Protein AF-A0A9E3C0C0-F1 (afdb_monomer_lite)

Radius of gyration: 17.2 Å; chains: 1; bounding box: 53×33×42 Å

Sequence (165 aa):
MKHKTRRGGNPLGEYRRLQREIRALFDPFTARHCPGCATPCCVKPTRVTPVDVALALGAGHTFPHLADPDPYAPALNHAAHRLTLPVMNSDPEPVEWCEYLHNGRCTFPDDLRPYGCTTYVCGPMYEHLPDDTLHRLRRLIRQLEEAHIALLRSLKDAGRLPEQE

pLDDT: mean 87.96, std 13.58, range [39.12, 98.31]

Structure (mmCIF, N/CA/C/O backbone):
data_AF-A0A9E3C0C0-F1
#
_entry.id   AF-A0A9E3C0C0-F1
#
loop_
_atom_site.group_PDB
_atom_site.id
_atom_site.type_symbol
_atom_site.label_atom_id
_atom_site.label_alt_id
_atom_site.label_comp_id
_atom_site.label_asym_id
_atom_site.label_entity_id
_atom_site.label_seq_id
_atom_site.pdbx_PDB_ins_code
_atom_site.Cartn_x
_atom_site.Cartn_y
_atom_site.Cartn_z
_atom_site.occupancy
_atom_site.B_iso_or_equiv
_atom_site.auth_seq_id
_atom_site.auth_comp_id
_atom_site.auth_asym_id
_atom_site.auth_atom_id
_atom_site.pdbx_PDB_model_num
ATOM 1 N N . MET A 1 1 ? -27.096 14.087 -10.449 1.00 42.69 1 MET A N 1
ATOM 2 C CA . MET A 1 1 ? -26.975 12.619 -10.608 1.00 42.69 1 MET A CA 1
ATOM 3 C C . MET A 1 1 ? -27.081 11.987 -9.226 1.00 42.69 1 MET A C 1
ATOM 5 O O . MET A 1 1 ? -26.304 12.346 -8.354 1.00 42.69 1 MET A O 1
ATOM 9 N N . LYS A 1 2 ? -28.092 11.146 -8.969 1.00 41.50 2 LYS A N 1
ATOM 10 C CA . LYS A 1 2 ? -28.288 10.502 -7.658 1.00 41.50 2 LYS A CA 1
ATOM 11 C C . LYS A 1 2 ? -27.303 9.335 -7.538 1.00 41.50 2 LYS A C 1
ATOM 13 O O . LYS A 1 2 ? -27.513 8.305 -8.174 1.00 41.50 2 LYS A O 1
ATOM 18 N N . HIS A 1 3 ? -26.229 9.496 -6.764 1.00 44.81 3 HIS A N 1
ATOM 19 C CA . HIS A 1 3 ? -25.345 8.381 -6.426 1.00 44.81 3 HIS A CA 1
ATOM 20 C C . HIS A 1 3 ? -26.142 7.382 -5.588 1.00 44.81 3 HIS A C 1
ATOM 22 O O . HIS A 1 3 ? -26.463 7.632 -4.430 1.00 44.81 3 HIS A O 1
ATOM 28 N N . LYS A 1 4 ? -26.523 6.266 -6.213 1.00 49.66 4 LYS A N 1
ATOM 29 C CA . LYS A 1 4 ? -27.138 5.119 -5.549 1.00 49.66 4 LYS A CA 1
ATOM 30 C C . LYS A 1 4 ? -26.094 4.591 -4.565 1.00 49.66 4 LYS A C 1
ATOM 32 O O . LYS A 1 4 ? -25.153 3.918 -4.979 1.00 49.66 4 LYS A O 1
ATOM 37 N N . THR A 1 5 ? -26.207 4.967 -3.295 1.00 50.44 5 THR A N 1
ATOM 38 C CA . THR A 1 5 ? -25.363 4.472 -2.207 1.00 50.44 5 THR A CA 1
ATOM 39 C C . THR A 1 5 ? -25.483 2.954 -2.198 1.00 50.44 5 THR A C 1
ATOM 41 O O . THR A 1 5 ? -26.511 2.394 -1.814 1.00 50.44 5 THR A O 1
ATOM 44 N N . ARG A 1 6 ? -24.461 2.270 -2.728 1.00 59.66 6 ARG A N 1
ATOM 45 C CA . ARG A 1 6 ? -24.334 0.816 -2.614 1.00 59.66 6 ARG A CA 1
ATOM 46 C C . ARG A 1 6 ? -24.463 0.490 -1.125 1.00 59.66 6 ARG A C 1
ATOM 48 O O . ARG A 1 6 ? -23.684 1.006 -0.328 1.00 59.66 6 ARG A O 1
ATOM 55 N N . ARG A 1 7 ? -25.484 -0.297 -0.758 1.00 54.91 7 ARG A N 1
ATOM 56 C CA . ARG A 1 7 ? -25.672 -0.830 0.602 1.00 54.91 7 ARG A CA 1
ATOM 57 C C . ARG A 1 7 ? -24.326 -1.350 1.110 1.00 54.91 7 ARG A C 1
ATOM 59 O O . ARG A 1 7 ? -23.666 -2.091 0.385 1.00 54.91 7 ARG A O 1
ATOM 66 N N . GLY A 1 8 ? -23.944 -0.900 2.306 1.00 63.66 8 GLY A N 1
ATOM 67 C CA . GLY A 1 8 ? -22.604 -1.022 2.874 1.00 63.66 8 GLY A CA 1
ATOM 68 C C . GLY A 1 8 ? -22.044 -2.437 2.800 1.00 63.66 8 GLY A C 1
ATOM 69 O O . GLY A 1 8 ? -22.434 -3.310 3.571 1.00 63.66 8 GLY A O 1
ATOM 70 N N . GLY A 1 9 ? -21.128 -2.656 1.859 1.00 82.44 9 GLY A N 1
ATOM 71 C CA . GLY A 1 9 ? -20.219 -3.792 1.914 1.00 82.44 9 GLY A CA 1
ATOM 72 C C . GLY A 1 9 ? -19.154 -3.546 2.981 1.00 82.44 9 GLY A C 1
ATOM 73 O O . GLY A 1 9 ? -18.887 -2.399 3.328 1.00 82.44 9 GLY A O 1
ATOM 74 N N . ASN A 1 10 ? -18.546 -4.618 3.489 1.00 91.88 10 ASN A N 1
ATOM 75 C CA . ASN A 1 10 ? -17.417 -4.546 4.417 1.00 91.88 10 ASN A CA 1
ATOM 76 C C . ASN A 1 10 ? -16.241 -3.779 3.762 1.00 91.88 10 ASN A C 1
ATOM 78 O O . ASN A 1 10 ? -15.619 -4.338 2.850 1.00 91.88 10 ASN A O 1
ATOM 82 N N . PRO A 1 11 ? -15.900 -2.551 4.213 1.00 94.00 11 PRO A N 1
ATOM 83 C CA . PRO A 1 11 ? -14.855 -1.741 3.582 1.00 94.00 11 PRO A CA 1
ATOM 84 C C . PRO A 1 11 ? -13.483 -2.419 3.604 1.00 94.00 11 PRO A C 1
ATOM 86 O O . PRO A 1 11 ? -12.748 -2.367 2.621 1.00 94.00 11 PRO A O 1
ATOM 89 N N . LEU A 1 12 ? -13.165 -3.134 4.689 1.00 95.19 12 LEU A N 1
ATOM 90 C CA . LEU A 1 12 ? -11.921 -3.895 4.801 1.00 95.19 12 LEU A CA 1
ATOM 91 C C . LEU A 1 12 ? -11.882 -5.057 3.801 1.00 95.19 12 LEU A C 1
ATOM 93 O O . LEU A 1 12 ? -10.837 -5.348 3.225 1.00 95.19 12 LEU A O 1
ATOM 97 N N . GLY A 1 13 ? -13.020 -5.717 3.574 1.00 96.19 13 GLY A N 1
ATOM 98 C CA . GLY A 1 13 ? -13.132 -6.800 2.597 1.00 96.19 13 GLY A CA 1
ATOM 99 C C . GLY A 1 13 ? -12.858 -6.324 1.168 1.00 96.19 13 GLY A C 1
ATOM 100 O O . GLY A 1 13 ? -12.102 -6.969 0.440 1.00 96.19 13 GLY A O 1
ATOM 101 N N . GLU A 1 14 ? -13.424 -5.174 0.796 1.00 96.50 14 GLU A N 1
ATOM 102 C CA . GLU A 1 14 ? -13.188 -4.527 -0.501 1.00 96.50 14 GLU A CA 1
ATOM 103 C C . GLU A 1 14 ? -11.720 -4.105 -0.658 1.00 96.50 14 GLU A C 1
ATOM 105 O O . GLU A 1 14 ? -11.081 -4.455 -1.651 1.00 96.50 14 GLU A O 1
ATOM 110 N N . TYR A 1 15 ? -11.169 -3.428 0.356 1.00 97.50 15 TYR A N 1
ATOM 111 C CA . TYR A 1 15 ? -9.772 -2.995 0.396 1.00 97.50 15 TYR A CA 1
ATOM 112 C C . TYR A 1 15 ? -8.808 -4.172 0.186 1.00 97.50 15 TYR A C 1
ATOM 114 O O . TYR A 1 15 ? -7.971 -4.142 -0.717 1.00 97.50 15 TYR A O 1
ATOM 122 N N . ARG A 1 16 ? -8.984 -5.264 0.945 1.00 97.62 16 ARG A N 1
ATOM 123 C CA . ARG A 1 16 ? -8.157 -6.479 0.831 1.00 97.62 16 ARG A CA 1
ATOM 124 C C . ARG A 1 16 ? -8.307 -7.164 -0.527 1.00 97.62 16 ARG A C 1
ATOM 126 O O . ARG A 1 16 ? -7.331 -7.683 -1.063 1.00 97.62 16 ARG A O 1
ATOM 133 N N . ARG A 1 17 ? -9.512 -7.180 -1.115 1.00 97.62 17 ARG A N 1
ATOM 134 C CA . ARG A 1 17 ? -9.717 -7.744 -2.462 1.00 97.62 17 ARG A CA 1
ATOM 135 C C . ARG A 1 17 ? -8.913 -6.970 -3.505 1.00 97.62 17 ARG A C 1
ATOM 137 O O . ARG A 1 17 ? -8.175 -7.588 -4.266 1.00 97.62 17 ARG A O 1
ATOM 144 N N . LEU A 1 18 ? -9.023 -5.644 -3.501 1.00 98.06 18 LEU A N 1
ATOM 145 C CA . LEU A 1 18 ? -8.330 -4.774 -4.453 1.00 98.06 18 LEU A CA 1
ATOM 146 C C . LEU A 1 18 ? -6.807 -4.839 -4.289 1.00 98.06 18 LEU A C 1
ATOM 148 O O . LEU A 1 18 ? -6.098 -4.905 -5.290 1.00 98.06 18 LEU A O 1
ATOM 152 N N . GLN A 1 19 ? -6.309 -4.915 -3.050 1.00 97.81 19 GLN A N 1
ATOM 153 C CA . GLN A 1 19 ? -4.892 -5.164 -2.760 1.00 97.81 19 GLN A CA 1
ATOM 154 C C . GLN A 1 19 ? -4.389 -6.451 -3.435 1.00 97.81 19 GLN A C 1
ATOM 156 O O . GLN A 1 19 ? -3.388 -6.407 -4.149 1.00 97.81 19 GLN A O 1
ATOM 161 N N . ARG A 1 20 ? -5.113 -7.577 -3.304 1.00 97.25 20 ARG A N 1
ATOM 162 C CA . ARG A 1 20 ? -4.750 -8.843 -3.979 1.00 97.25 20 ARG A CA 1
ATOM 163 C C . ARG A 1 20 ? -4.753 -8.721 -5.497 1.00 97.25 20 ARG A C 1
ATOM 165 O O . ARG A 1 20 ? -3.851 -9.234 -6.152 1.00 97.25 20 ARG A O 1
ATOM 172 N N . GLU A 1 21 ? -5.758 -8.052 -6.058 1.00 97.81 21 GLU A N 1
ATOM 173 C CA . GLU A 1 21 ? -5.860 -7.860 -7.508 1.00 97.81 21 GLU A CA 1
ATOM 174 C C . GLU A 1 21 ? -4.700 -7.022 -8.058 1.00 97.81 21 GLU A C 1
ATOM 176 O O . GLU A 1 21 ? -4.132 -7.374 -9.090 1.00 97.81 21 GLU A O 1
ATOM 181 N N . ILE A 1 22 ? -4.316 -5.945 -7.367 1.00 97.38 22 ILE A N 1
ATOM 182 C CA . ILE A 1 22 ? -3.158 -5.125 -7.747 1.00 97.38 22 ILE A CA 1
ATOM 183 C C . ILE A 1 22 ? -1.869 -5.927 -7.587 1.00 97.38 22 ILE A C 1
ATOM 185 O O . ILE A 1 22 ? -1.020 -5.922 -8.478 1.00 97.38 22 ILE A O 1
ATOM 189 N N . ARG A 1 23 ? -1.735 -6.668 -6.486 1.00 93.56 23 ARG A N 1
ATOM 190 C CA . ARG A 1 23 ? -0.548 -7.473 -6.218 1.00 93.56 23 ARG A CA 1
ATOM 191 C C . ARG A 1 23 ? -0.334 -8.568 -7.259 1.00 93.56 23 ARG A C 1
ATOM 193 O O . ARG A 1 23 ? 0.788 -8.745 -7.713 1.00 93.56 23 ARG A O 1
ATOM 200 N N . ALA A 1 24 ? -1.399 -9.206 -7.735 1.00 95.44 24 ALA A N 1
ATOM 201 C CA . ALA A 1 24 ? -1.313 -10.167 -8.833 1.00 95.44 24 ALA A CA 1
ATOM 202 C C . ALA A 1 24 ? -0.736 -9.559 -10.130 1.00 95.44 24 ALA A C 1
ATOM 204 O O . ALA A 1 24 ? -0.145 -10.282 -10.930 1.00 95.44 24 ALA A O 1
ATOM 205 N N . LEU A 1 25 ? -0.875 -8.241 -10.338 1.00 95.50 25 LEU A N 1
ATOM 206 C CA . LEU A 1 25 ? -0.232 -7.525 -11.446 1.00 95.50 25 LEU A CA 1
ATOM 207 C C . LEU A 1 25 ? 1.220 -7.129 -11.118 1.00 95.50 25 LEU A C 1
ATOM 209 O O . LEU A 1 25 ? 2.065 -7.112 -12.009 1.00 95.50 25 LEU A O 1
ATOM 213 N N . PHE A 1 26 ? 1.521 -6.814 -9.854 1.00 92.94 26 PHE A N 1
ATOM 214 C CA . PHE A 1 26 ? 2.856 -6.388 -9.414 1.00 92.94 26 PHE A CA 1
ATOM 215 C C . PHE A 1 26 ? 3.830 -7.556 -9.273 1.00 92.94 26 PHE A C 1
ATOM 217 O O . PHE A 1 26 ? 4.999 -7.411 -9.619 1.00 92.94 26 PHE A O 1
ATOM 224 N N . ASP A 1 27 ? 3.394 -8.697 -8.747 1.00 91.75 27 ASP A N 1
ATOM 225 C CA . ASP A 1 27 ? 4.282 -9.791 -8.344 1.00 91.75 27 ASP A CA 1
ATOM 226 C C . ASP A 1 27 ? 5.124 -10.336 -9.513 1.00 91.75 27 ASP A C 1
ATOM 228 O O . ASP A 1 27 ? 6.346 -10.414 -9.357 1.00 91.75 27 ASP A O 1
ATOM 232 N N . PRO A 1 28 ? 4.563 -10.609 -10.712 1.00 93.88 28 PRO A N 1
ATOM 233 C CA . PRO A 1 28 ? 5.368 -11.045 -11.855 1.00 93.88 28 PRO A CA 1
ATOM 234 C C . PRO A 1 28 ? 6.420 -10.011 -12.273 1.00 93.88 28 PRO A C 1
ATOM 236 O O . PRO A 1 28 ? 7.556 -10.367 -12.590 1.00 93.88 28 PRO A O 1
ATOM 239 N N . PHE A 1 29 ? 6.055 -8.725 -12.252 1.00 94.25 29 PHE A N 1
ATOM 240 C CA . PHE A 1 29 ? 6.966 -7.635 -12.588 1.00 94.25 29 PHE A CA 1
ATOM 241 C C . PHE A 1 29 ? 8.076 -7.504 -11.540 1.00 94.25 29 PHE A C 1
ATOM 243 O O . PHE A 1 29 ? 9.260 -7.525 -11.867 1.00 94.25 29 PHE A O 1
ATOM 250 N N . THR A 1 30 ? 7.708 -7.408 -10.266 1.00 92.31 30 THR A N 1
ATOM 251 C CA . THR A 1 30 ? 8.660 -7.176 -9.175 1.00 92.31 30 THR A CA 1
ATOM 252 C C . THR A 1 30 ? 9.632 -8.337 -9.006 1.00 92.31 30 THR A C 1
ATOM 254 O O . THR A 1 30 ? 10.824 -8.094 -8.841 1.00 92.31 30 THR A O 1
ATOM 257 N N . ALA A 1 31 ? 9.179 -9.586 -9.148 1.00 92.25 31 ALA A N 1
ATOM 258 C CA . ALA A 1 31 ? 10.056 -10.754 -9.111 1.00 92.25 31 ALA A CA 1
ATOM 259 C C . ALA A 1 31 ? 11.133 -10.724 -10.210 1.00 92.25 31 ALA A C 1
ATOM 261 O O . ALA A 1 31 ? 12.254 -11.174 -9.982 1.00 92.25 31 ALA A O 1
ATOM 262 N N . ARG A 1 32 ? 10.806 -10.182 -11.390 1.00 94.50 32 ARG A N 1
ATOM 263 C CA . ARG A 1 32 ? 11.724 -10.099 -12.532 1.00 94.50 32 ARG A CA 1
ATOM 264 C C . ARG A 1 32 ? 12.632 -8.869 -12.485 1.00 94.50 32 ARG A C 1
ATOM 266 O O . ARG A 1 32 ? 13.805 -8.984 -12.819 1.00 94.50 32 ARG A O 1
ATOM 273 N N . HIS A 1 33 ? 12.100 -7.707 -12.110 1.00 93.56 33 HIS A N 1
ATOM 274 C CA . HIS A 1 33 ? 12.776 -6.420 -12.311 1.00 93.56 33 HIS A CA 1
ATOM 275 C C . HIS A 1 33 ? 13.349 -5.806 -11.027 1.00 93.56 33 HIS A C 1
ATOM 277 O O . HIS A 1 33 ? 14.332 -5.072 -11.097 1.00 93.56 33 HIS A O 1
ATOM 283 N N . CYS A 1 34 ? 12.787 -6.086 -9.845 1.00 92.06 34 CYS A N 1
ATOM 284 C CA . CYS A 1 34 ? 13.248 -5.445 -8.609 1.00 92.06 34 CYS A CA 1
ATOM 285 C C . CYS A 1 34 ? 14.632 -5.899 -8.110 1.00 92.06 34 CYS A C 1
ATOM 287 O O . CYS A 1 34 ? 15.356 -5.023 -7.641 1.00 92.06 34 CYS A O 1
ATOM 289 N N . PRO A 1 35 ? 15.045 -7.183 -8.207 1.00 91.38 35 PRO A N 1
ATOM 290 C CA . PRO A 1 35 ? 16.337 -7.627 -7.668 1.00 91.38 35 PRO A CA 1
ATOM 291 C C . PRO A 1 35 ? 17.567 -6.912 -8.248 1.00 91.38 35 PRO A C 1
ATOM 293 O O . PRO A 1 35 ? 18.595 -6.852 -7.584 1.00 91.38 35 PRO A O 1
ATOM 296 N N . GLY A 1 36 ? 17.465 -6.371 -9.466 1.00 90.56 36 GLY A N 1
ATOM 297 C CA . GLY A 1 36 ? 18.533 -5.617 -10.135 1.00 90.56 36 GLY A CA 1
ATOM 298 C C . GLY A 1 36 ? 18.157 -4.172 -10.464 1.00 90.56 36 GLY A C 1
ATOM 299 O O . GLY A 1 36 ? 18.788 -3.564 -11.324 1.00 90.56 36 GLY A O 1
ATOM 300 N N . CYS A 1 37 ? 17.100 -3.629 -9.853 1.00 91.88 37 CYS A N 1
ATOM 301 C CA . CYS A 1 37 ? 16.629 -2.286 -10.176 1.00 91.88 37 CYS A CA 1
ATOM 302 C C . CYS A 1 37 ? 17.644 -1.228 -9.721 1.00 91.88 37 CYS A C 1
ATOM 304 O O . CYS A 1 37 ? 17.979 -1.167 -8.540 1.00 91.88 37 CYS A O 1
ATOM 306 N N . ALA A 1 38 ? 18.073 -0.352 -10.635 1.00 91.38 38 ALA A N 1
ATOM 307 C CA . ALA A 1 38 ? 18.966 0.767 -10.319 1.00 91.38 38 ALA A CA 1
ATOM 308 C C . ALA A 1 38 ? 18.293 1.850 -9.452 1.00 91.38 38 AL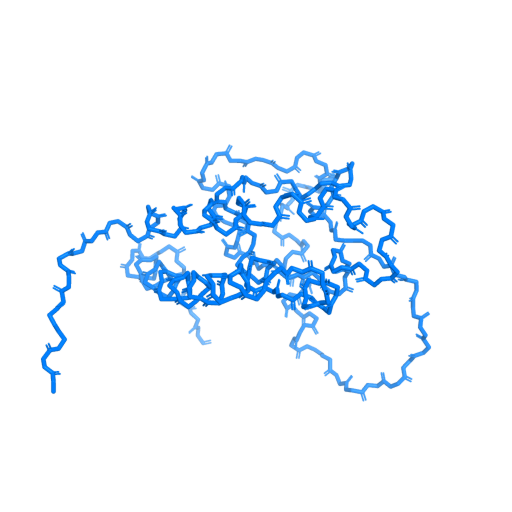A A C 1
ATOM 310 O O . ALA A 1 38 ? 18.972 2.632 -8.794 1.00 91.38 38 ALA A O 1
ATOM 311 N N . THR A 1 39 ? 16.957 1.898 -9.446 1.00 90.50 39 THR A N 1
ATOM 312 C CA . THR A 1 39 ? 16.143 2.886 -8.719 1.00 90.50 39 THR A CA 1
ATOM 313 C C . THR A 1 39 ? 15.075 2.189 -7.859 1.00 90.50 39 THR A C 1
ATOM 315 O O . THR A 1 39 ? 13.871 2.283 -8.124 1.00 90.50 39 THR A O 1
ATOM 318 N N . PRO A 1 40 ? 15.481 1.418 -6.831 1.00 91.69 40 PRO A N 1
ATOM 319 C CA . PRO A 1 40 ? 14.550 0.637 -6.026 1.00 91.69 40 PRO A CA 1
ATOM 320 C C . PRO A 1 40 ? 13.578 1.541 -5.260 1.00 91.69 40 PRO A C 1
ATOM 322 O O . PRO A 1 40 ? 13.966 2.509 -4.618 1.00 91.69 40 PRO A O 1
ATOM 325 N N . CYS A 1 41 ? 12.287 1.201 -5.278 1.00 92.19 41 CYS A N 1
ATOM 326 C CA . CYS A 1 41 ? 11.262 1.966 -4.561 1.00 92.19 41 CYS A CA 1
ATOM 327 C C . CYS A 1 41 ? 11.101 1.564 -3.084 1.00 92.19 41 CYS A C 1
ATOM 329 O O . CYS A 1 41 ? 10.366 2.234 -2.360 1.00 92.19 41 CYS A O 1
ATOM 331 N N . CYS A 1 42 ? 11.736 0.466 -2.657 1.00 92.56 42 CYS A N 1
ATOM 332 C CA . CYS A 1 42 ? 11.683 -0.088 -1.298 1.00 92.56 42 CYS A CA 1
ATOM 333 C C . CYS A 1 42 ? 12.813 0.460 -0.407 1.00 92.56 42 CYS A C 1
ATOM 335 O O . CYS A 1 42 ? 13.450 -0.294 0.326 1.00 92.56 42 CYS A O 1
ATOM 337 N N . VAL A 1 43 ? 13.061 1.762 -0.495 1.00 92.25 43 VAL A N 1
ATOM 338 C CA . VAL A 1 43 ? 14.102 2.488 0.244 1.00 92.25 43 VAL A CA 1
ATOM 339 C C . VAL A 1 43 ? 13.461 3.568 1.108 1.00 92.25 43 VAL A C 1
ATOM 341 O O . VAL A 1 43 ? 12.273 3.865 0.941 1.00 92.25 43 VAL A O 1
ATOM 344 N N . LYS A 1 44 ? 14.216 4.135 2.045 1.00 87.62 44 LYS A N 1
ATOM 345 C CA . LYS A 1 44 ? 13.757 5.259 2.855 1.00 87.62 44 LYS A CA 1
ATOM 346 C C . LYS A 1 44 ? 13.753 6.558 2.032 1.00 87.62 44 LYS A C 1
ATOM 348 O O . LYS A 1 44 ? 14.589 6.715 1.145 1.00 87.62 44 LYS A O 1
ATOM 353 N N . PRO A 1 45 ? 12.827 7.492 2.308 1.00 86.31 45 PRO A N 1
ATOM 354 C CA . PRO A 1 45 ? 11.716 7.366 3.251 1.00 86.31 45 PRO A CA 1
ATOM 355 C C . PRO A 1 45 ? 10.680 6.327 2.780 1.00 86.31 45 PRO A C 1
ATOM 357 O O . PRO A 1 45 ? 10.292 6.303 1.611 1.00 86.31 45 PRO A O 1
ATOM 360 N N . THR A 1 46 ? 10.235 5.453 3.692 1.00 86.81 46 THR A N 1
ATOM 361 C CA . THR A 1 46 ? 9.285 4.377 3.351 1.00 86.81 46 THR A CA 1
ATOM 362 C C . THR A 1 46 ? 7.923 4.961 2.956 1.00 86.81 46 THR A C 1
ATOM 364 O O . THR A 1 46 ? 7.624 6.103 3.267 1.00 86.81 46 THR A O 1
ATOM 367 N N . ARG A 1 47 ? 7.053 4.200 2.280 1.00 92.19 47 ARG A N 1
ATOM 368 C CA . ARG A 1 47 ? 5.644 4.606 2.061 1.00 92.19 47 ARG A CA 1
ATOM 369 C C . ARG A 1 47 ? 4.689 3.932 3.050 1.00 92.19 47 ARG A C 1
ATOM 371 O O . ARG A 1 47 ? 3.516 3.743 2.732 1.00 92.19 47 ARG A O 1
ATOM 378 N N . VAL A 1 48 ? 5.213 3.507 4.200 1.00 94.62 48 VAL A N 1
ATOM 379 C CA . VAL A 1 48 ? 4.460 2.812 5.246 1.00 94.62 48 VAL A CA 1
ATOM 380 C C . VAL A 1 48 ? 3.967 3.823 6.266 1.00 94.62 48 VAL A C 1
ATOM 382 O O . VAL A 1 48 ? 4.742 4.616 6.796 1.00 94.62 48 VAL A O 1
ATOM 385 N N . THR A 1 49 ? 2.667 3.793 6.534 1.00 93.69 49 THR A N 1
ATOM 386 C CA . THR A 1 49 ? 2.019 4.631 7.541 1.00 93.69 49 THR A CA 1
ATOM 387 C C . THR A 1 49 ? 1.667 3.812 8.784 1.00 93.69 49 THR A C 1
ATOM 389 O O . THR A 1 49 ? 1.533 2.587 8.699 1.00 93.69 49 THR A O 1
ATOM 392 N N . PRO A 1 50 ? 1.442 4.457 9.943 1.00 93.69 50 PRO A N 1
ATOM 393 C CA . PRO A 1 50 ? 0.962 3.756 11.132 1.00 93.69 50 PRO A CA 1
ATOM 394 C C . PRO A 1 50 ? -0.353 2.997 10.901 1.00 93.69 50 PRO A C 1
ATOM 396 O O . PRO A 1 50 ? -0.559 1.934 11.479 1.00 93.69 50 PRO A O 1
ATOM 399 N N . VAL A 1 51 ? -1.225 3.492 10.013 1.00 94.19 51 VAL A N 1
ATOM 400 C CA . VAL A 1 51 ? -2.475 2.799 9.665 1.00 94.19 51 VAL A CA 1
ATOM 401 C C . VAL A 1 51 ? -2.196 1.464 8.976 1.00 94.19 51 VAL A C 1
ATOM 403 O O . VAL A 1 51 ? -2.856 0.474 9.284 1.00 94.19 51 VAL A O 1
ATOM 406 N N . ASP A 1 52 ? -1.206 1.408 8.082 1.00 96.31 52 ASP A N 1
ATOM 407 C CA . ASP A 1 52 ? -0.836 0.164 7.402 1.00 96.31 52 ASP A CA 1
ATOM 408 C C . ASP A 1 52 ? -0.386 -0.895 8.417 1.00 96.31 52 ASP A C 1
ATOM 410 O O . ASP A 1 52 ? -0.851 -2.037 8.383 1.00 96.31 52 ASP A O 1
ATOM 414 N N . VAL A 1 53 ? 0.469 -0.494 9.365 1.00 95.94 53 VAL A N 1
ATOM 415 C CA . VAL A 1 53 ? 0.948 -1.357 10.456 1.00 95.94 53 VAL A CA 1
ATOM 416 C C . VAL A 1 53 ? -0.224 -1.840 11.315 1.00 95.94 53 VAL A C 1
ATOM 418 O O . VAL A 1 53 ? -0.348 -3.042 11.554 1.00 95.94 53 VAL A O 1
ATOM 421 N N . ALA A 1 54 ? -1.131 -0.941 11.710 1.00 94.25 54 ALA A N 1
ATOM 422 C CA . ALA A 1 54 ? -2.309 -1.287 12.506 1.00 94.25 54 ALA A CA 1
ATOM 423 C C . ALA A 1 54 ? -3.220 -2.302 11.802 1.00 94.25 54 ALA A C 1
ATOM 425 O O . ALA A 1 54 ? -3.701 -3.243 12.435 1.00 94.25 54 ALA A O 1
ATOM 426 N N . LEU A 1 55 ? -3.437 -2.150 10.491 1.00 95.25 55 LEU A N 1
ATOM 427 C CA . LEU A 1 55 ? -4.231 -3.096 9.705 1.00 95.25 55 LEU A CA 1
ATOM 428 C C . LEU A 1 55 ? -3.582 -4.484 9.656 1.00 95.25 55 LEU A C 1
ATOM 430 O O . LEU A 1 55 ? -4.285 -5.486 9.797 1.00 95.25 55 LEU A O 1
ATOM 434 N N . ALA A 1 56 ? -2.261 -4.557 9.478 1.00 96.31 56 ALA A N 1
ATOM 435 C CA . ALA A 1 56 ? -1.534 -5.824 9.459 1.00 96.31 56 ALA A CA 1
ATOM 436 C C . ALA A 1 56 ? -1.588 -6.529 10.824 1.00 96.31 56 ALA A C 1
ATOM 438 O O . ALA A 1 56 ? -1.994 -7.691 10.899 1.00 96.31 56 ALA A O 1
ATOM 439 N N . LEU A 1 57 ? -1.257 -5.819 11.907 1.00 94.75 57 LEU A N 1
ATOM 440 C CA . LEU A 1 57 ? -1.307 -6.360 13.269 1.00 94.75 57 LEU A CA 1
ATOM 441 C C . LEU A 1 57 ? -2.730 -6.778 13.659 1.00 94.75 57 LEU A C 1
ATOM 443 O O . LEU A 1 57 ? -2.936 -7.863 14.198 1.00 94.75 57 LEU A O 1
ATOM 447 N N . GLY A 1 58 ? -3.733 -5.962 13.318 1.00 92.62 58 GLY A N 1
ATOM 448 C CA . GLY A 1 58 ? -5.146 -6.268 13.553 1.00 92.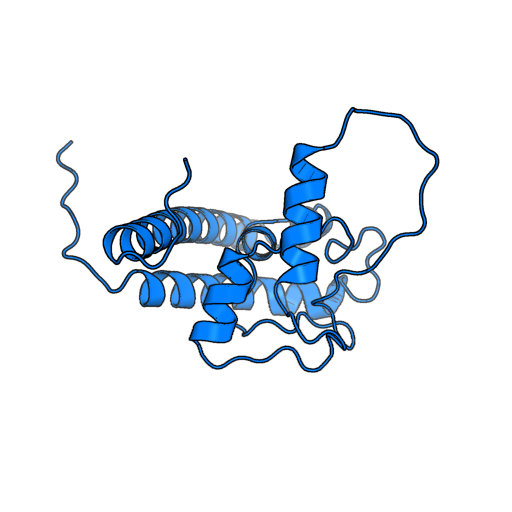62 58 GLY A CA 1
ATOM 449 C C . GLY A 1 58 ? -5.649 -7.492 12.779 1.00 92.62 58 GLY A C 1
ATOM 450 O O . GLY A 1 58 ? -6.624 -8.120 13.186 1.00 92.62 58 GLY A O 1
ATOM 451 N N . ALA A 1 59 ? -4.971 -7.869 11.693 1.00 93.38 59 ALA A N 1
ATOM 452 C CA . ALA A 1 59 ? -5.212 -9.110 10.960 1.00 93.38 59 ALA A CA 1
ATOM 453 C C . ALA A 1 59 ? -4.417 -10.314 11.508 1.00 93.38 59 ALA A C 1
ATOM 455 O O . ALA A 1 59 ? -4.458 -11.384 10.900 1.00 93.38 59 ALA A O 1
ATOM 456 N N . GLY A 1 60 ? -3.707 -10.156 12.630 1.00 95.31 60 GLY A N 1
ATOM 457 C CA . GLY A 1 60 ? -2.901 -11.201 13.266 1.00 95.31 60 GLY A CA 1
ATOM 458 C C . GLY A 1 60 ? -1.498 -11.370 12.679 1.00 95.31 60 GLY A C 1
ATOM 459 O O . GLY A 1 60 ? -0.842 -12.371 12.959 1.00 95.31 60 GLY A O 1
ATOM 460 N N . HIS A 1 61 ? -1.032 -10.434 11.849 1.00 95.69 61 HIS A N 1
ATOM 461 C CA . HIS A 1 61 ? 0.330 -10.462 11.319 1.00 95.69 61 HIS A CA 1
ATOM 462 C C . HIS A 1 61 ? 1.349 -9.974 12.360 1.00 95.69 61 HIS A C 1
ATOM 464 O O . HIS A 1 61 ? 1.014 -9.181 13.237 1.00 95.69 61 HIS A O 1
ATOM 470 N N . THR A 1 62 ? 2.605 -10.410 12.245 1.00 94.75 62 THR A N 1
ATOM 471 C CA . THR A 1 62 ? 3.719 -9.976 13.101 1.00 94.75 62 THR A CA 1
ATOM 472 C C . THR A 1 62 ? 4.948 -9.634 12.260 1.00 94.75 62 THR A C 1
ATOM 474 O O . THR A 1 62 ? 5.131 -10.169 11.168 1.00 94.75 62 THR A O 1
ATOM 477 N N . PHE A 1 63 ? 5.818 -8.758 12.776 1.00 93.88 63 PHE A N 1
ATOM 478 C CA . PHE A 1 63 ? 7.032 -8.303 12.089 1.00 93.88 63 PHE A CA 1
ATOM 479 C C . PHE A 1 63 ? 8.306 -8.751 12.833 1.00 93.88 63 PHE A C 1
ATOM 481 O O . PHE A 1 63 ? 9.019 -7.919 13.378 1.00 93.88 63 PHE A O 1
ATOM 488 N N . PRO A 1 64 ? 8.643 -10.054 12.856 1.00 91.06 64 PRO A N 1
ATOM 489 C CA . PRO A 1 64 ? 9.716 -10.589 13.710 1.00 91.06 64 PRO A CA 1
ATOM 490 C C . PRO A 1 64 ? 11.136 -10.123 13.342 1.00 91.06 64 PRO A C 1
ATOM 492 O O . PRO A 1 64 ? 12.067 -10.322 14.112 1.00 91.06 64 PRO A O 1
ATOM 495 N N . HIS A 1 65 ? 11.319 -9.545 12.153 1.00 91.31 65 HIS A N 1
ATOM 496 C CA . HIS A 1 65 ? 12.595 -8.995 11.680 1.00 91.31 65 HIS A CA 1
ATOM 497 C C . HIS A 1 65 ? 12.843 -7.572 12.188 1.00 91.31 65 HIS A C 1
ATOM 499 O O . HIS A 1 65 ? 13.982 -7.111 12.158 1.00 91.31 65 HIS A O 1
ATOM 505 N N . LEU A 1 66 ? 11.796 -6.874 12.637 1.00 89.50 66 LEU A N 1
ATOM 506 C CA . LEU A 1 66 ? 11.955 -5.635 13.375 1.00 89.50 66 LEU A CA 1
ATOM 507 C C . LEU A 1 66 ? 12.400 -6.061 14.774 1.00 89.50 66 LEU A C 1
ATOM 509 O O . LEU A 1 66 ? 11.599 -6.549 15.560 1.00 89.50 66 LEU A O 1
ATOM 513 N N . ALA A 1 67 ? 13.695 -5.957 15.061 1.00 76.44 67 ALA A N 1
ATOM 514 C CA . ALA A 1 67 ? 14.265 -6.311 16.365 1.00 76.44 67 ALA A CA 1
ATOM 515 C C . ALA A 1 67 ? 13.741 -5.431 17.528 1.00 76.44 67 ALA A C 1
ATOM 517 O O . ALA A 1 67 ? 14.120 -5.638 18.679 1.00 76.44 67 ALA A O 1
ATOM 518 N N . ASP A 1 68 ? 12.905 -4.439 17.214 1.00 72.88 68 ASP A N 1
ATOM 519 C CA . ASP A 1 68 ? 12.299 -3.472 18.120 1.00 72.88 68 ASP A CA 1
ATOM 520 C C . ASP A 1 68 ? 10.983 -4.024 18.711 1.00 72.88 68 ASP A C 1
ATOM 522 O O . ASP A 1 68 ? 10.201 -4.638 17.975 1.00 72.88 68 ASP A O 1
ATOM 526 N N . PRO A 1 69 ? 10.691 -3.818 20.012 1.00 77.94 69 PRO A N 1
ATOM 527 C CA . PRO A 1 69 ? 9.376 -4.121 20.573 1.00 77.94 69 PRO A CA 1
ATOM 528 C C . PRO A 1 69 ? 8.219 -3.366 19.898 1.00 77.94 69 PRO A C 1
ATOM 530 O O . PRO A 1 69 ? 7.088 -3.854 19.967 1.00 77.94 69 PRO A O 1
ATOM 533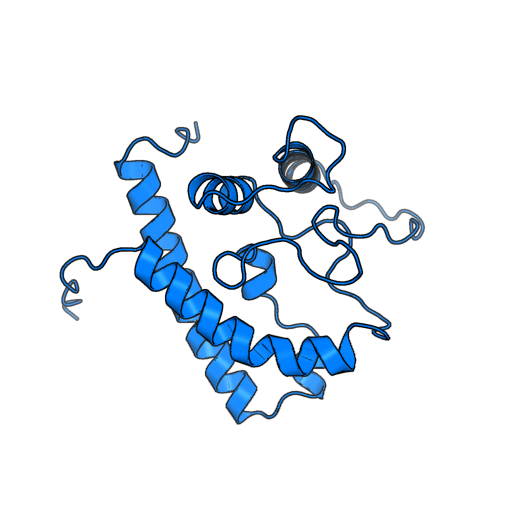 N N . ASP A 1 70 ? 8.464 -2.210 19.264 1.00 89.50 70 ASP A N 1
ATOM 534 C CA . ASP A 1 70 ? 7.414 -1.410 18.632 1.00 89.50 70 ASP A CA 1
ATOM 535 C C . ASP A 1 70 ? 7.432 -1.479 17.085 1.00 89.50 70 ASP A C 1
ATOM 537 O O . ASP A 1 70 ? 8.199 -0.770 16.423 1.00 89.50 70 ASP A O 1
ATOM 541 N N . PRO A 1 71 ? 6.527 -2.254 16.453 1.00 87.44 71 PRO A N 1
ATOM 542 C CA . PRO A 1 71 ? 6.421 -2.324 14.993 1.00 87.44 71 PRO A CA 1
ATOM 543 C C . PRO A 1 71 ? 5.957 -1.011 14.334 1.00 87.44 71 PRO A C 1
ATOM 545 O O . PRO A 1 71 ? 6.034 -0.894 13.104 1.00 87.44 71 PRO A O 1
ATOM 548 N N . TYR A 1 72 ? 5.459 -0.034 15.102 1.00 90.75 72 TYR A N 1
ATOM 549 C CA . TYR A 1 72 ? 5.055 1.279 14.595 1.00 90.75 72 TYR A CA 1
ATOM 550 C C . TYR A 1 72 ? 6.218 2.264 14.482 1.00 90.75 72 TYR A C 1
ATOM 552 O O . TYR A 1 72 ? 6.113 3.201 13.685 1.00 90.75 72 TYR A O 1
ATOM 560 N N . ALA A 1 73 ? 7.313 2.067 15.225 1.00 89.06 73 ALA A N 1
ATOM 561 C CA . ALA A 1 73 ? 8.416 3.025 15.292 1.00 89.06 73 ALA A CA 1
ATOM 562 C C . ALA A 1 73 ? 8.953 3.439 13.901 1.00 89.06 73 ALA A C 1
ATOM 564 O O . ALA A 1 73 ? 9.051 4.644 13.646 1.00 89.06 73 ALA A O 1
ATOM 565 N N . PRO A 1 74 ? 9.186 2.520 12.935 1.00 86.00 74 PRO A N 1
ATOM 566 C CA . PRO A 1 74 ? 9.628 2.912 11.593 1.00 86.00 74 PRO A CA 1
ATOM 567 C C . PRO A 1 74 ? 8.604 3.775 10.836 1.00 86.00 74 PRO A C 1
ATOM 569 O O . PRO A 1 74 ? 8.964 4.744 10.162 1.00 86.00 74 PRO A O 1
ATOM 572 N N . ALA A 1 75 ? 7.311 3.460 10.960 1.00 84.62 75 ALA A N 1
ATOM 573 C CA . ALA A 1 75 ? 6.238 4.209 10.310 1.00 84.62 75 ALA A CA 1
ATOM 574 C C . ALA A 1 75 ? 6.023 5.599 10.938 1.00 84.62 75 ALA A C 1
ATOM 576 O O . ALA A 1 75 ? 5.727 6.562 10.226 1.00 84.62 75 ALA A O 1
ATOM 577 N N . LEU A 1 76 ? 6.199 5.725 12.257 1.00 86.81 76 LEU A N 1
ATOM 578 C CA . LEU A 1 76 ? 6.137 7.005 12.967 1.00 86.81 76 LEU A CA 1
ATOM 579 C C . LEU A 1 76 ? 7.320 7.907 12.607 1.00 86.81 76 LEU A C 1
ATOM 581 O O . LEU A 1 76 ? 7.110 9.078 12.292 1.00 86.81 76 LEU A O 1
ATOM 585 N N . ASN A 1 77 ? 8.536 7.356 12.561 1.00 84.44 77 ASN A N 1
ATOM 586 C CA . ASN A 1 77 ? 9.729 8.088 12.128 1.00 84.44 77 ASN A CA 1
ATOM 587 C C . ASN A 1 77 ? 9.555 8.644 10.709 1.00 84.44 77 ASN A C 1
ATOM 589 O O . ASN A 1 77 ? 9.872 9.805 10.449 1.00 84.44 77 ASN A O 1
ATOM 593 N N . HIS A 1 78 ? 8.975 7.853 9.801 1.00 79.56 78 HIS A N 1
ATOM 594 C CA . HIS A 1 78 ? 8.638 8.323 8.461 1.00 79.56 78 HIS A CA 1
ATOM 595 C C . HIS A 1 78 ? 7.627 9.482 8.475 1.00 79.56 78 HIS A C 1
ATOM 597 O O . HIS A 1 78 ? 7.838 10.495 7.801 1.00 79.56 78 HIS A O 1
ATOM 603 N N . ALA A 1 79 ? 6.532 9.348 9.230 1.00 82.06 79 ALA A N 1
ATOM 604 C CA . ALA A 1 79 ? 5.512 10.388 9.328 1.00 82.06 79 ALA A CA 1
ATOM 605 C C . ALA A 1 79 ? 6.091 11.700 9.883 1.00 82.06 79 ALA A C 1
ATOM 607 O O . ALA A 1 79 ? 5.840 12.761 9.313 1.00 82.06 79 ALA A O 1
ATOM 608 N N . ALA A 1 80 ? 6.926 11.618 10.924 1.00 82.25 80 ALA A N 1
ATOM 609 C CA . ALA A 1 80 ? 7.633 12.762 11.488 1.00 82.25 80 ALA A CA 1
ATOM 610 C C . ALA A 1 80 ? 8.553 13.422 10.450 1.00 82.25 80 ALA A C 1
ATOM 612 O O . ALA A 1 80 ? 8.457 14.627 10.235 1.00 82.25 80 ALA A O 1
ATOM 613 N N . HIS A 1 81 ? 9.356 12.633 9.728 1.00 78.12 81 HIS A N 1
ATOM 614 C CA . HIS A 1 81 ? 10.259 13.136 8.689 1.00 78.12 81 HIS A CA 1
ATOM 615 C C . HIS A 1 81 ? 9.521 13.885 7.566 1.00 78.12 81 HIS A C 1
ATOM 617 O O . HIS A 1 81 ? 10.033 14.854 7.016 1.00 78.12 81 HIS A O 1
ATOM 623 N N . ARG A 1 82 ? 8.291 13.489 7.211 1.00 75.44 82 ARG A N 1
ATOM 624 C CA . ARG A 1 82 ? 7.496 14.227 6.208 1.00 75.44 82 ARG A CA 1
ATOM 625 C C . ARG A 1 82 ? 7.001 15.585 6.694 1.00 75.44 82 ARG A C 1
ATOM 627 O O . ARG A 1 82 ? 6.741 16.446 5.859 1.00 75.44 82 ARG A O 1
ATOM 634 N N . LEU A 1 83 ? 6.840 15.759 8.002 1.00 76.94 83 LEU A N 1
ATOM 635 C CA . LEU A 1 83 ? 6.380 17.009 8.605 1.00 76.94 83 LEU A CA 1
ATOM 636 C C . LEU A 1 83 ? 7.535 17.982 8.871 1.00 76.94 83 LEU A C 1
ATOM 638 O O . LEU A 1 83 ? 7.305 19.185 8.939 1.00 76.94 83 LEU A O 1
ATOM 642 N N . THR A 1 84 ? 8.763 17.477 9.019 1.00 72.94 84 THR A N 1
ATOM 643 C CA . THR A 1 84 ? 9.909 18.257 9.506 1.00 72.94 84 THR A CA 1
ATOM 644 C C . THR A 1 84 ? 10.883 18.738 8.435 1.00 72.94 84 THR A C 1
ATOM 646 O O . THR A 1 84 ? 11.806 19.460 8.792 1.00 72.94 84 THR A O 1
ATOM 649 N N . LEU A 1 85 ? 10.732 18.388 7.152 1.00 60.47 85 LEU A N 1
ATOM 650 C CA . LEU A 1 85 ? 11.744 18.719 6.139 1.00 60.47 85 LEU A CA 1
ATOM 651 C C . LEU A 1 85 ? 11.626 20.147 5.557 1.00 60.47 85 LEU A C 1
ATOM 653 O O . LEU A 1 85 ? 10.746 20.389 4.723 1.00 60.47 85 LEU A O 1
ATOM 657 N N . PRO A 1 86 ? 12.564 21.071 5.862 1.00 55.19 86 PRO A N 1
ATOM 658 C CA . PRO A 1 86 ? 12.942 22.138 4.943 1.00 55.19 86 PRO A CA 1
ATOM 659 C C . PRO A 1 86 ? 13.722 21.558 3.751 1.00 55.19 86 PRO A C 1
ATOM 661 O O . PRO A 1 86 ? 14.535 20.646 3.895 1.00 55.19 86 PRO A O 1
ATOM 664 N N . VAL A 1 87 ? 13.481 22.110 2.560 1.00 53.22 87 VAL A N 1
ATOM 665 C CA . VAL A 1 87 ? 14.195 21.780 1.317 1.00 53.22 87 VAL A CA 1
ATOM 666 C C . VAL A 1 87 ? 15.649 22.238 1.456 1.00 53.22 87 VAL A C 1
ATOM 668 O O . VAL A 1 87 ? 15.950 23.411 1.251 1.00 53.22 87 VAL A O 1
ATOM 671 N N . MET A 1 88 ? 16.554 21.348 1.850 1.00 49.91 88 MET A N 1
ATOM 672 C CA . MET A 1 88 ? 17.981 21.652 1.946 1.00 49.91 88 MET A CA 1
ATOM 673 C C . MET A 1 88 ? 18.770 20.639 1.123 1.00 49.91 88 MET A C 1
ATOM 675 O O . MET A 1 88 ? 18.603 19.431 1.259 1.00 49.91 88 MET A O 1
ATOM 679 N N . ASN A 1 89 ? 19.591 21.182 0.228 1.00 53.28 89 ASN A N 1
ATOM 680 C CA . ASN A 1 89 ? 20.514 20.465 -0.638 1.00 53.28 89 ASN A CA 1
ATOM 681 C C . ASN A 1 89 ? 21.637 19.860 0.217 1.00 53.28 89 ASN A C 1
ATOM 683 O O . ASN A 1 89 ? 22.608 20.551 0.521 1.00 53.28 89 ASN A O 1
ATOM 687 N N . SER A 1 90 ? 21.505 18.603 0.620 1.00 55.00 90 SER A N 1
ATOM 688 C CA . SER A 1 90 ? 22.599 17.817 1.194 1.00 55.00 90 SER A CA 1
ATOM 689 C C . SER A 1 90 ? 23.064 16.750 0.204 1.00 55.00 90 SER A C 1
ATOM 691 O O . SER A 1 90 ? 22.296 16.283 -0.641 1.00 55.00 90 SER A O 1
ATOM 693 N N . ASP A 1 91 ? 24.353 16.422 0.294 1.00 66.56 91 ASP A N 1
ATOM 694 C CA . ASP A 1 91 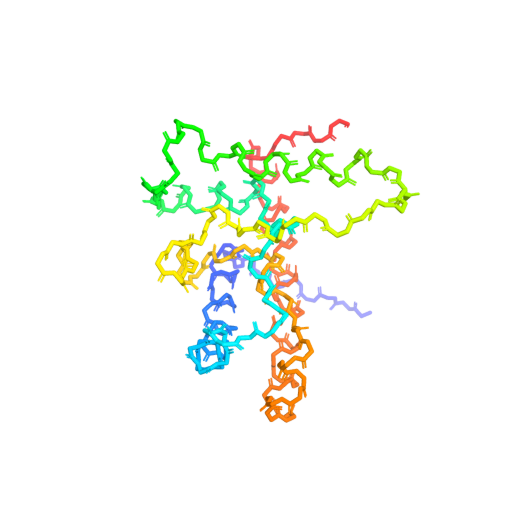? 25.017 15.352 -0.451 1.00 66.56 91 ASP A CA 1
ATOM 695 C C . ASP A 1 91 ? 24.223 14.032 -0.402 1.00 66.56 91 ASP A C 1
ATOM 697 O O . ASP A 1 91 ? 23.481 13.798 0.556 1.00 66.56 91 ASP A O 1
ATOM 701 N N . PRO A 1 92 ? 24.357 13.152 -1.415 1.00 71.12 92 PRO A N 1
ATOM 702 C CA . PRO A 1 92 ? 23.605 11.905 -1.471 1.00 71.12 92 PRO A CA 1
ATOM 703 C C . PRO A 1 92 ? 23.986 10.994 -0.298 1.00 71.12 92 PRO A C 1
ATOM 705 O O . PRO A 1 92 ? 25.020 10.324 -0.322 1.00 71.12 92 PRO A O 1
ATOM 708 N N . GLU A 1 93 ? 23.138 10.967 0.730 1.00 74.38 93 GLU A N 1
ATOM 709 C CA . GLU A 1 93 ? 23.223 9.989 1.809 1.00 74.38 93 GLU A CA 1
ATOM 710 C C . GLU A 1 93 ? 23.138 8.559 1.247 1.00 74.38 93 GLU A C 1
ATOM 712 O O . GLU A 1 93 ? 22.500 8.322 0.210 1.00 74.38 93 GLU A O 1
ATOM 717 N N . PRO A 1 94 ? 23.790 7.582 1.903 1.00 80.75 94 PRO A N 1
ATOM 718 C CA . PRO A 1 94 ? 23.685 6.189 1.502 1.00 80.75 94 PRO A CA 1
ATOM 719 C C . PRO A 1 94 ? 22.219 5.742 1.499 1.00 80.75 94 PRO A C 1
ATOM 721 O O . PRO A 1 94 ? 21.454 6.019 2.419 1.00 80.75 94 PRO A O 1
ATOM 724 N N . VAL A 1 95 ? 21.830 5.024 0.446 1.00 85.00 95 VAL A N 1
ATOM 725 C CA . VAL A 1 95 ? 20.462 4.524 0.281 1.00 85.00 95 VAL A CA 1
ATOM 726 C C . VAL A 1 95 ? 20.145 3.511 1.384 1.00 85.00 95 VAL A C 1
ATOM 728 O O . VAL A 1 95 ? 20.642 2.385 1.366 1.00 85.00 95 VAL A O 1
ATOM 731 N N . GLU A 1 96 ? 19.285 3.893 2.327 1.00 91.00 96 GLU A N 1
ATOM 732 C CA . GLU A 1 96 ? 18.782 2.985 3.358 1.00 91.00 96 GLU A CA 1
ATOM 733 C C . GLU A 1 96 ? 17.562 2.195 2.866 1.00 91.00 96 GLU A C 1
ATOM 735 O O . GLU A 1 96 ? 16.629 2.745 2.277 1.00 91.00 96 GLU A O 1
ATOM 740 N N . TRP A 1 97 ? 17.531 0.890 3.137 1.00 92.69 97 TRP A N 1
ATOM 741 C CA . TRP A 1 97 ? 16.397 0.030 2.790 1.00 92.69 97 TRP A CA 1
ATOM 742 C C . TRP A 1 97 ? 15.213 0.228 3.744 1.00 92.69 97 TRP A C 1
ATOM 744 O O . TRP A 1 97 ? 15.384 0.544 4.920 1.00 92.69 97 TRP A O 1
ATOM 754 N N . CYS A 1 98 ? 14.000 0.009 3.232 1.00 93.69 98 CYS A N 1
ATOM 755 C CA . CYS A 1 98 ? 12.778 -0.001 4.035 1.00 93.69 98 CYS A CA 1
ATOM 756 C C . CYS A 1 98 ? 12.850 -1.075 5.133 1.00 93.69 98 CYS A C 1
ATOM 758 O O . CYS A 1 98 ? 13.138 -2.234 4.843 1.00 93.69 98 CYS A O 1
ATOM 760 N N . GLU A 1 99 ? 12.507 -0.714 6.367 1.00 94.44 99 GLU A N 1
ATOM 761 C CA . GLU A 1 99 ? 12.552 -1.596 7.540 1.00 94.44 99 GLU A CA 1
ATOM 762 C C . GLU A 1 99 ? 11.620 -2.808 7.403 1.00 94.44 99 GLU A C 1
ATOM 764 O O . GLU A 1 99 ? 11.907 -3.880 7.923 1.00 94.44 99 GLU A O 1
ATOM 769 N N . TYR A 1 100 ? 10.532 -2.662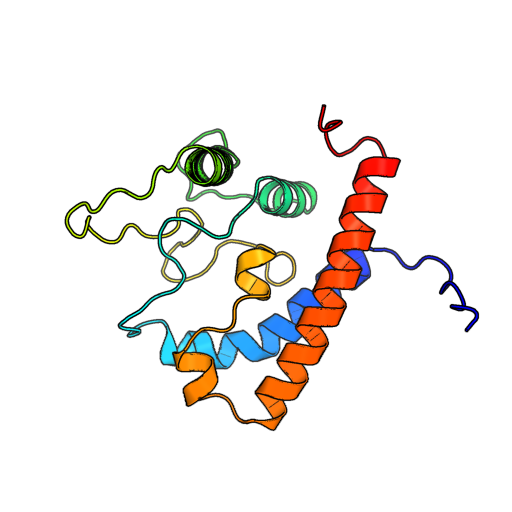 6.642 1.00 95.00 100 TYR A N 1
ATOM 770 C CA . TYR A 1 100 ? 9.563 -3.727 6.359 1.00 95.00 100 TYR A CA 1
ATOM 771 C C . TYR A 1 100 ? 9.948 -4.596 5.144 1.00 95.00 100 TYR A C 1
ATOM 773 O O . TYR A 1 100 ? 9.116 -5.332 4.601 1.00 95.00 100 TYR A O 1
ATOM 781 N N . LEU A 1 101 ? 11.186 -4.479 4.655 1.00 93.50 101 LEU A N 1
ATOM 782 C CA . LEU A 1 101 ? 11.759 -5.341 3.627 1.00 93.50 101 LEU A CA 1
ATOM 783 C C . LEU A 1 101 ? 12.691 -6.360 4.294 1.00 93.50 101 LEU A C 1
ATOM 785 O O . LEU A 1 101 ? 13.698 -5.996 4.890 1.00 93.50 101 LEU A O 1
ATOM 789 N N . HIS A 1 102 ? 12.394 -7.649 4.148 1.00 93.19 102 HIS A N 1
ATOM 790 C CA . HIS A 1 102 ? 13.227 -8.725 4.683 1.00 93.19 102 HIS A CA 1
ATOM 791 C C . HIS A 1 102 ? 13.472 -9.785 3.610 1.00 93.19 102 HIS A C 1
ATOM 793 O O . HIS A 1 102 ? 12.548 -10.180 2.898 1.00 93.19 102 HIS A O 1
ATOM 799 N N . ASN A 1 103 ? 14.725 -10.227 3.456 1.00 91.12 103 ASN A N 1
ATOM 800 C CA . ASN A 1 103 ? 15.146 -11.179 2.416 1.00 91.12 103 ASN A CA 1
ATOM 801 C C . ASN A 1 103 ? 14.656 -10.795 1.003 1.00 91.12 103 ASN A C 1
ATOM 803 O O . ASN A 1 103 ? 14.192 -11.636 0.232 1.00 91.12 103 ASN A O 1
ATOM 807 N N . GLY A 1 104 ? 14.703 -9.497 0.680 1.00 87.94 104 GLY A N 1
ATOM 808 C CA . GLY A 1 104 ? 14.288 -8.965 -0.622 1.00 87.94 104 GLY A CA 1
ATOM 809 C C . GLY A 1 104 ? 12.776 -8.955 -0.870 1.00 87.94 104 GLY A C 1
ATOM 810 O O . GLY A 1 104 ? 12.350 -8.707 -1.997 1.00 87.94 104 GLY A O 1
ATOM 811 N N . ARG A 1 105 ? 11.945 -9.212 0.149 1.00 88.75 105 ARG A N 1
ATOM 812 C CA . ARG A 1 105 ? 10.481 -9.212 0.035 1.00 88.75 105 ARG A CA 1
ATOM 813 C C . ARG A 1 105 ? 9.840 -8.308 1.075 1.00 88.75 105 ARG A C 1
ATOM 815 O O . ARG A 1 105 ? 10.331 -8.168 2.192 1.00 88.75 105 ARG A O 1
ATOM 822 N N . CYS A 1 106 ? 8.734 -7.677 0.691 1.00 92.62 106 CYS A N 1
ATOM 823 C CA . CYS A 1 106 ? 7.910 -6.937 1.639 1.00 92.62 106 CYS A CA 1
ATOM 824 C C . CYS A 1 106 ? 7.292 -7.935 2.620 1.00 92.62 106 CYS A C 1
ATOM 826 O O . CYS A 1 106 ? 6.751 -8.953 2.191 1.00 92.62 106 CYS A O 1
ATOM 828 N N . THR A 1 107 ? 7.396 -7.650 3.913 1.00 95.19 107 THR A N 1
ATOM 829 C CA . THR A 1 107 ? 6.941 -8.569 4.961 1.00 95.19 107 THR A CA 1
ATOM 830 C C . THR A 1 107 ? 5.450 -8.470 5.243 1.00 95.19 107 THR A C 1
ATOM 832 O O . THR A 1 107 ? 4.884 -9.424 5.761 1.00 95.19 107 THR A O 1
ATOM 835 N N . PHE A 1 108 ? 4.800 -7.381 4.822 1.00 95.88 108 PHE A N 1
ATOM 836 C CA . PHE A 1 108 ? 3.351 -7.225 4.921 1.00 95.88 108 PHE A CA 1
ATOM 837 C C . PHE A 1 108 ? 2.582 -8.357 4.215 1.00 95.88 108 PHE A C 1
ATOM 839 O O . PHE A 1 108 ? 3.013 -8.819 3.150 1.00 95.88 108 PHE A O 1
ATOM 846 N N . PRO A 1 109 ? 1.396 -8.737 4.734 1.00 94.94 109 PRO A N 1
ATOM 847 C CA . PRO A 1 109 ? 0.528 -9.715 4.090 1.00 94.94 109 PRO A CA 1
ATOM 848 C C . PRO A 1 109 ? 0.185 -9.336 2.648 1.00 94.94 109 PRO A C 1
ATOM 850 O O . PRO A 1 109 ? 0.071 -8.157 2.300 1.00 94.94 109 PRO A O 1
ATOM 853 N N . ASP A 1 110 ? -0.065 -10.350 1.820 1.00 90.81 110 ASP A N 1
ATOM 854 C CA . ASP A 1 110 ? -0.334 -10.173 0.389 1.00 90.81 110 ASP A CA 1
ATOM 855 C C . ASP A 1 110 ? -1.537 -9.275 0.087 1.00 90.81 110 ASP A C 1
ATOM 857 O O . ASP A 1 110 ? -1.583 -8.623 -0.954 1.00 90.81 110 ASP A O 1
ATOM 861 N N . ASP A 1 111 ? -2.486 -9.196 1.013 1.00 96.06 111 ASP A N 1
ATOM 862 C CA . ASP A 1 111 ? -3.705 -8.411 0.884 1.00 96.06 111 ASP A CA 1
ATOM 863 C C . ASP A 1 111 ? -3.752 -7.164 1.777 1.00 96.06 111 ASP A C 1
ATOM 865 O O . ASP A 1 111 ? -4.787 -6.503 1.848 1.00 96.06 111 ASP A O 1
ATOM 869 N N . LEU A 1 112 ? -2.640 -6.835 2.440 1.00 96.44 112 LEU A N 1
ATOM 870 C CA . LEU A 1 112 ? -2.497 -5.687 3.338 1.00 96.44 112 LEU A CA 1
ATOM 871 C C . LEU A 1 112 ? -1.146 -4.986 3.150 1.00 96.44 112 LEU A C 1
ATOM 873 O O . LEU A 1 112 ? -0.576 -4.453 4.098 1.00 96.44 112 LEU A O 1
ATOM 877 N N . ARG A 1 113 ? -0.618 -4.971 1.922 1.00 95.25 113 ARG A N 1
ATOM 878 C CA . ARG A 1 113 ? 0.572 -4.177 1.603 1.00 95.25 113 ARG A CA 1
ATOM 879 C C . ARG A 1 113 ? 0.289 -2.685 1.870 1.00 95.25 113 ARG A C 1
ATOM 881 O O . ARG A 1 113 ? -0.842 -2.249 1.633 1.00 95.25 113 ARG A O 1
ATOM 888 N N . PRO A 1 114 ? 1.284 -1.894 2.320 1.00 96.81 114 PRO A N 1
ATOM 889 C CA . PRO A 1 114 ? 1.061 -0.493 2.653 1.00 96.81 114 PRO A CA 1
ATOM 890 C C . PRO A 1 114 ? 0.423 0.275 1.500 1.00 96.81 114 PRO A C 1
ATOM 892 O O . PRO A 1 114 ? 0.873 0.143 0.358 1.00 96.81 114 PRO A O 1
ATOM 895 N N . TYR A 1 115 ? -0.605 1.074 1.789 1.00 97.12 115 TYR A N 1
ATOM 896 C CA . TYR A 1 115 ? -1.407 1.762 0.777 1.00 97.12 115 TYR A CA 1
ATOM 897 C C . TYR A 1 115 ? -0.525 2.539 -0.208 1.00 97.12 115 TYR A C 1
ATOM 899 O O . TYR A 1 115 ? -0.623 2.345 -1.420 1.00 97.12 115 TYR A O 1
ATOM 907 N N . GLY A 1 116 ? 0.416 3.337 0.308 1.00 95.12 116 GLY A N 1
ATOM 908 C CA . GLY A 1 116 ? 1.329 4.123 -0.522 1.00 95.12 116 GLY A CA 1
ATOM 909 C C . GLY A 1 116 ? 2.280 3.278 -1.378 1.00 95.12 116 GLY A C 1
ATOM 910 O O . GLY A 1 116 ? 2.692 3.716 -2.448 1.00 95.12 116 GLY A O 1
ATOM 911 N N . CYS A 1 117 ? 2.619 2.059 -0.950 1.00 94.81 117 CYS A N 1
ATOM 912 C CA . CYS A 1 117 ? 3.403 1.122 -1.757 1.00 94.81 117 CYS A CA 1
ATOM 913 C C . CYS A 1 117 ? 2.567 0.505 -2.885 1.00 94.81 117 CYS A C 1
ATOM 915 O O . CYS A 1 117 ? 3.090 0.283 -3.973 1.00 94.81 117 CYS A O 1
ATOM 917 N N . THR A 1 118 ? 1.290 0.214 -2.630 1.00 96.12 118 THR A N 1
ATOM 918 C CA . THR A 1 118 ? 0.391 -0.422 -3.605 1.00 96.12 118 THR A CA 1
ATOM 919 C C . THR A 1 118 ? -0.075 0.549 -4.690 1.00 96.12 118 THR A C 1
ATOM 921 O O . THR A 1 118 ? -0.256 0.146 -5.837 1.00 96.12 118 THR A O 1
ATOM 924 N N . THR A 1 119 ? -0.250 1.832 -4.367 1.00 96.56 119 THR A N 1
ATOM 925 C CA . THR A 1 119 ? -0.686 2.845 -5.344 1.00 96.56 119 THR A CA 1
ATOM 926 C C . THR A 1 119 ? 0.457 3.454 -6.158 1.00 96.56 119 THR A C 1
ATOM 928 O O . THR A 1 119 ? 0.208 4.194 -7.111 1.00 96.56 119 THR A O 1
ATOM 931 N N . TYR A 1 120 ? 1.711 3.145 -5.819 1.00 95.69 120 TYR A N 1
ATOM 932 C CA . TYR A 1 120 ? 2.879 3.681 -6.509 1.00 95.69 120 TYR A CA 1
ATOM 933 C C . TYR A 1 120 ? 3.245 2.849 -7.744 1.00 95.69 120 TYR A C 1
ATOM 935 O O . TYR A 1 120 ? 3.590 1.674 -7.639 1.00 95.69 120 TYR A O 1
ATOM 943 N N . VAL A 1 121 ? 3.228 3.489 -8.916 1.00 95.62 121 VAL A N 1
ATOM 944 C CA . VAL A 1 121 ? 3.705 2.922 -10.187 1.00 95.62 121 VAL A CA 1
ATOM 945 C C . VAL A 1 121 ? 5.026 3.601 -10.542 1.00 95.62 121 VAL A C 1
ATOM 947 O O . VAL A 1 121 ? 5.049 4.809 -10.776 1.00 95.62 121 VAL A O 1
ATOM 950 N N . CYS A 1 122 ? 6.132 2.853 -10.536 1.00 95.19 122 CYS A N 1
ATOM 951 C CA . CYS A 1 122 ? 7.468 3.405 -10.782 1.00 95.19 122 CYS A CA 1
ATOM 952 C C . CYS A 1 122 ? 7.783 3.564 -12.283 1.00 95.19 122 CYS A C 1
ATOM 954 O O . CYS A 1 122 ? 7.104 2.988 -13.130 1.00 95.19 122 CYS A O 1
ATOM 956 N N . GLY A 1 123 ? 8.844 4.313 -12.613 1.00 95.12 123 GLY A N 1
ATOM 957 C CA . GLY A 1 123 ? 9.330 4.485 -13.994 1.00 95.12 123 GLY A CA 1
ATOM 958 C C . GLY A 1 123 ? 9.521 3.158 -14.744 1.00 95.12 123 GLY A C 1
ATOM 959 O O . GLY A 1 123 ? 8.861 2.958 -15.761 1.00 95.12 123 GLY A O 1
ATOM 960 N N . PRO A 1 124 ? 10.275 2.189 -14.188 1.00 95.81 124 PRO A N 1
ATOM 961 C CA . PRO A 1 124 ? 10.431 0.867 -14.799 1.00 95.81 124 PRO A CA 1
ATOM 962 C C . PRO A 1 124 ? 9.113 0.121 -15.064 1.00 95.81 124 PRO A C 1
ATOM 964 O O . PRO A 1 124 ? 9.014 -0.648 -16.016 1.00 95.81 124 PRO A O 1
ATOM 967 N N . MET A 1 125 ? 8.075 0.333 -14.246 1.00 96.44 125 MET A N 1
ATOM 968 C CA . MET A 1 125 ? 6.756 -0.248 -14.521 1.00 96.44 125 MET A CA 1
ATOM 969 C C . MET A 1 125 ? 6.097 0.398 -15.736 1.00 96.44 125 MET A C 1
ATOM 971 O O . MET A 1 125 ? 5.490 -0.315 -16.525 1.00 96.44 125 MET A O 1
ATOM 975 N N . TYR A 1 126 ? 6.215 1.717 -15.904 1.00 96.75 126 TYR A N 1
ATOM 976 C CA . TYR A 1 126 ? 5.716 2.396 -17.104 1.00 96.75 126 TYR A CA 1
ATOM 977 C C . TYR A 1 126 ? 6.453 1.966 -18.372 1.00 96.75 126 TYR A C 1
ATOM 979 O O . TYR A 1 126 ? 5.845 1.927 -19.433 1.00 96.75 126 TYR A O 1
ATOM 987 N N . GLU A 1 127 ? 7.737 1.634 -18.261 1.00 96.50 127 GLU A N 1
ATOM 988 C CA . GLU A 1 127 ? 8.565 1.223 -19.399 1.00 96.50 127 GLU A CA 1
ATOM 989 C C . GLU A 1 127 ? 8.326 -0.229 -19.833 1.00 96.50 127 GLU A C 1
ATOM 991 O O . GLU A 1 127 ? 8.456 -0.548 -21.013 1.00 96.50 127 GLU A O 1
ATOM 996 N N . HIS A 1 128 ? 8.005 -1.126 -18.896 1.00 95.75 128 HIS A N 1
ATOM 997 C CA . HIS A 1 128 ? 7.989 -2.568 -19.167 1.00 95.75 128 HIS A CA 1
ATOM 998 C C . HIS A 1 128 ? 6.616 -3.235 -19.057 1.00 95.75 128 HIS A C 1
ATOM 1000 O O . HIS A 1 128 ? 6.459 -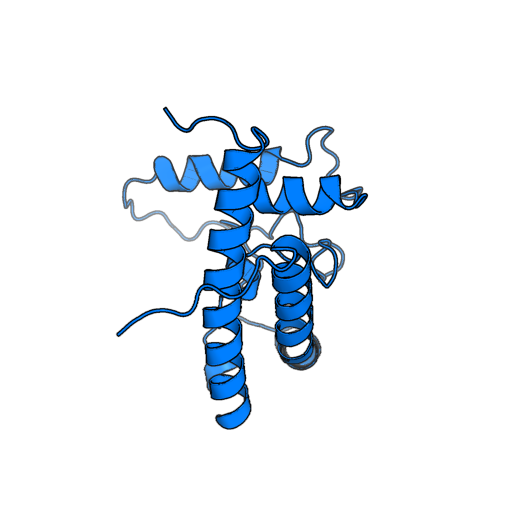4.356 -19.548 1.00 95.75 128 HIS A O 1
ATOM 1006 N N . LEU A 1 129 ? 5.631 -2.620 -18.393 1.00 96.12 129 LEU A N 1
ATOM 1007 C CA . LEU A 1 129 ? 4.288 -3.195 -18.349 1.00 96.12 129 LEU A CA 1
ATOM 1008 C C . LEU A 1 129 ? 3.532 -2.899 -19.651 1.00 96.12 129 LEU A C 1
ATOM 1010 O O . LEU A 1 129 ? 3.565 -1.766 -20.124 1.00 96.12 129 LEU A O 1
ATOM 1014 N N . PRO A 1 130 ? 2.783 -3.876 -20.188 1.00 96.88 130 PRO A N 1
ATOM 1015 C CA . PRO A 1 130 ? 1.864 -3.634 -21.293 1.00 96.88 130 PRO A CA 1
ATOM 1016 C C . PRO A 1 130 ? 0.835 -2.535 -20.976 1.00 96.88 130 PRO A C 1
ATOM 1018 O O . PRO A 1 130 ? 0.358 -2.424 -19.840 1.00 96.88 130 PRO A O 1
ATOM 1021 N N . ASP A 1 131 ? 0.439 -1.756 -21.985 1.00 97.81 131 ASP A N 1
ATOM 1022 C CA . ASP A 1 131 ? -0.497 -0.633 -21.820 1.00 97.81 131 ASP A CA 1
ATOM 1023 C C . ASP A 1 131 ? -1.848 -1.058 -21.229 1.00 97.81 131 ASP A C 1
ATOM 1025 O O . ASP A 1 131 ? -2.397 -0.385 -20.354 1.00 97.81 131 ASP A O 1
ATOM 1029 N N . ASP A 1 132 ? -2.388 -2.200 -21.657 1.00 97.94 132 ASP A N 1
ATOM 1030 C CA . ASP A 1 132 ? -3.638 -2.758 -21.133 1.00 97.94 132 ASP A CA 1
ATOM 1031 C C . ASP A 1 132 ? -3.529 -3.088 -19.634 1.00 97.94 132 ASP A C 1
ATOM 1033 O O . ASP A 1 132 ? -4.445 -2.809 -18.848 1.00 97.94 132 ASP A O 1
ATOM 1037 N N . THR A 1 133 ? -2.370 -3.595 -19.217 1.00 97.25 133 THR A N 1
ATOM 1038 C CA . THR A 1 133 ? -2.031 -3.867 -17.821 1.00 97.25 133 THR A CA 1
ATOM 1039 C C . THR A 1 133 ? -1.925 -2.569 -17.025 1.00 97.25 133 THR A C 1
ATOM 1041 O O . THR A 1 133 ? -2.514 -2.475 -15.946 1.00 97.25 133 THR A O 1
ATOM 1044 N N . LEU A 1 134 ? -1.271 -1.531 -17.560 1.00 97.69 134 LEU A N 1
ATOM 1045 C CA . LEU A 1 134 ? -1.199 -0.204 -16.934 1.00 97.69 134 LEU A CA 1
ATOM 1046 C C . LEU A 1 134 ? -2.584 0.445 -16.796 1.00 97.69 134 LEU A C 1
ATOM 1048 O O . LEU A 1 134 ? -2.908 1.012 -15.748 1.00 97.69 134 LEU A O 1
ATOM 1052 N N . HIS A 1 135 ? -3.436 0.346 -17.816 1.00 97.88 135 HIS A N 1
ATOM 1053 C CA . HIS A 1 135 ? -4.811 0.841 -17.763 1.00 97.88 135 HIS A CA 1
ATOM 1054 C C . HIS A 1 135 ? -5.641 0.114 -16.703 1.00 97.88 135 HIS A C 1
ATOM 1056 O O . HIS A 1 135 ? -6.325 0.760 -15.899 1.00 97.88 135 HIS A O 1
ATOM 1062 N N . ARG A 1 136 ? -5.553 -1.220 -16.659 1.00 97.94 136 ARG A N 1
ATOM 1063 C CA . ARG A 1 136 ? -6.212 -2.033 -15.631 1.00 97.94 136 ARG A CA 1
ATOM 1064 C C . ARG A 1 136 ? -5.723 -1.658 -14.236 1.00 97.94 136 ARG A C 1
ATOM 1066 O O . ARG A 1 136 ? -6.545 -1.470 -13.340 1.00 97.94 136 ARG A O 1
ATOM 1073 N N . LEU A 1 137 ? -4.414 -1.510 -14.067 1.00 97.62 137 LEU A N 1
ATOM 1074 C CA . LEU A 1 137 ? -3.797 -1.151 -12.800 1.00 97.62 137 LEU A CA 1
ATOM 1075 C C . LEU A 1 137 ? -4.268 0.222 -12.306 1.00 97.62 137 LEU A C 1
ATOM 1077 O O . LEU A 1 137 ? -4.730 0.336 -11.176 1.00 97.62 137 LEU A O 1
ATOM 1081 N N . ARG A 1 138 ? -4.250 1.250 -13.163 1.00 98.00 138 ARG A N 1
ATOM 1082 C CA . ARG A 1 138 ? -4.758 2.592 -12.823 1.00 98.00 138 ARG A CA 1
ATOM 1083 C C . ARG A 1 138 ? -6.222 2.558 -12.383 1.00 98.00 138 ARG A C 1
ATOM 1085 O O . ARG A 1 138 ? -6.598 3.272 -11.456 1.00 98.00 138 ARG A O 1
ATOM 1092 N N . ARG A 1 139 ? -7.054 1.725 -13.022 1.00 98.31 139 ARG A N 1
ATOM 1093 C CA . ARG A 1 139 ? -8.454 1.530 -12.612 1.00 98.31 139 ARG A CA 1
ATOM 1094 C C . ARG A 1 139 ? -8.550 0.915 -11.215 1.00 98.31 139 ARG A C 1
ATOM 1096 O O . ARG A 1 139 ? -9.329 1.406 -10.406 1.00 98.31 139 ARG A O 1
ATOM 1103 N N . LEU A 1 140 ? -7.772 -0.132 -10.939 1.00 98.31 140 LEU A N 1
ATOM 1104 C CA . LEU A 1 140 ? -7.748 -0.785 -9.628 1.00 98.31 140 LEU A CA 1
ATOM 1105 C C . LEU A 1 140 ? -7.228 0.149 -8.531 1.00 98.31 140 LEU A C 1
ATOM 1107 O O . LEU A 1 140 ? -7.801 0.171 -7.451 1.00 98.31 140 LEU A O 1
ATOM 1111 N N . ILE A 1 141 ? -6.207 0.963 -8.814 1.00 98.12 141 ILE A N 1
ATOM 1112 C CA . ILE A 1 141 ? -5.667 1.949 -7.866 1.00 98.12 141 ILE A CA 1
ATOM 1113 C C . ILE A 1 141 ? -6.735 2.973 -7.464 1.00 98.12 141 ILE A C 1
ATOM 1115 O O . ILE A 1 141 ? -6.899 3.230 -6.277 1.00 98.12 141 ILE A O 1
ATOM 1119 N N . ARG A 1 142 ? -7.518 3.501 -8.417 1.00 97.94 142 ARG A N 1
ATOM 1120 C CA . ARG A 1 142 ? -8.632 4.419 -8.097 1.00 97.94 142 ARG A CA 1
ATOM 1121 C C . ARG A 1 142 ? -9.695 3.752 -7.223 1.00 97.94 142 ARG A C 1
ATOM 1123 O O . ARG A 1 142 ? -10.191 4.354 -6.282 1.00 97.94 142 ARG A O 1
ATOM 1130 N N . GLN A 1 143 ? -10.023 2.493 -7.510 1.00 97.38 143 GLN A N 1
ATOM 1131 C CA . GLN A 1 143 ? -10.952 1.728 -6.673 1.00 97.38 143 GLN A CA 1
ATOM 1132 C C . GLN A 1 143 ? -10.377 1.484 -5.273 1.00 97.38 143 GLN A C 1
ATOM 1134 O O . GLN A 1 143 ? -11.109 1.550 -4.289 1.00 97.38 143 GLN A O 1
ATOM 1139 N N . LEU A 1 144 ? -9.071 1.212 -5.172 1.00 97.75 144 LEU A N 1
ATOM 1140 C CA . LEU A 1 144 ? -8.391 1.026 -3.895 1.00 97.75 144 LEU A CA 1
ATOM 1141 C C . LEU A 1 144 ? -8.402 2.317 -3.077 1.00 97.75 144 LEU A C 1
ATOM 1143 O O . LEU A 1 144 ? -8.620 2.252 -1.875 1.00 97.75 144 LEU A O 1
ATOM 1147 N N . GLU A 1 145 ? -8.209 3.472 -3.711 1.00 97.69 145 GLU A N 1
ATOM 1148 C CA . GLU A 1 145 ? -8.306 4.786 -3.071 1.00 97.69 145 GLU A CA 1
ATOM 1149 C C . GLU A 1 145 ? -9.703 5.027 -2.482 1.00 97.69 145 GLU A C 1
ATOM 1151 O O . GLU A 1 145 ? -9.829 5.358 -1.302 1.00 97.69 145 GLU A O 1
ATOM 1156 N N . GLU A 1 146 ? -10.763 4.764 -3.252 1.00 96.56 146 GLU A N 1
ATOM 1157 C CA . GLU A 1 146 ? -12.145 4.843 -2.760 1.00 96.56 146 GLU A CA 1
ATOM 1158 C C . GLU A 1 146 ? -12.389 3.888 -1.575 1.00 96.56 146 GLU A C 1
ATOM 1160 O O . GLU A 1 146 ? -12.973 4.281 -0.559 1.00 96.56 146 GLU A O 1
ATOM 1165 N N . ALA A 1 147 ? -11.912 2.643 -1.675 1.00 96.06 147 ALA A N 1
ATOM 1166 C CA . ALA A 1 147 ? -12.033 1.647 -0.612 1.00 96.06 147 ALA A CA 1
ATOM 1167 C C . ALA A 1 147 ? -11.222 2.023 0.639 1.00 96.06 147 ALA A C 1
ATOM 1169 O O . ALA A 1 147 ? -11.686 1.808 1.757 1.00 96.06 147 ALA A O 1
ATOM 1170 N N . HIS A 1 148 ? -10.040 2.616 0.466 1.00 96.81 148 HIS A N 1
ATOM 1171 C CA . HIS A 1 148 ? -9.187 3.095 1.549 1.00 96.81 148 HIS A CA 1
ATOM 1172 C C . HIS A 1 148 ? -9.858 4.245 2.307 1.00 96.81 148 HIS A C 1
ATOM 1174 O O . HIS A 1 148 ? -9.950 4.197 3.530 1.00 96.81 148 HIS A O 1
ATOM 1180 N N . ILE A 1 149 ? -10.432 5.223 1.598 1.00 95.88 149 ILE A N 1
ATOM 1181 C CA . ILE A 1 149 ? -11.203 6.316 2.211 1.00 95.88 149 ILE A CA 1
ATOM 1182 C C . ILE A 1 149 ? -12.406 5.765 2.990 1.00 95.88 149 ILE A C 1
ATOM 1184 O O . ILE A 1 149 ? -12.665 6.191 4.119 1.00 95.88 149 ILE A O 1
ATOM 1188 N N . ALA A 1 150 ? -13.140 4.808 2.413 1.00 95.06 150 ALA A N 1
ATOM 1189 C CA . ALA A 1 150 ? -14.273 4.172 3.083 1.00 95.06 150 ALA A CA 1
ATOM 1190 C C . ALA A 1 150 ? -13.848 3.396 4.342 1.00 95.06 150 ALA A C 1
ATOM 1192 O O . ALA A 1 150 ? -14.535 3.459 5.363 1.00 95.06 150 ALA A O 1
ATOM 1193 N N . LEU A 1 151 ? -12.708 2.701 4.289 1.00 95.44 151 LEU A N 1
ATOM 1194 C CA . LEU A 1 151 ? -12.126 1.994 5.427 1.00 95.44 151 LEU A CA 1
ATOM 1195 C C . LEU A 1 151 ? -11.722 2.963 6.541 1.00 95.44 151 LEU A C 1
ATOM 1197 O O . LEU A 1 151 ? -12.139 2.770 7.679 1.00 95.44 151 LEU A O 1
ATOM 1201 N N . LEU A 1 152 ? -10.981 4.027 6.220 1.00 94.88 152 LEU A N 1
ATOM 1202 C CA . LEU A 1 152 ? -10.576 5.045 7.195 1.00 94.88 152 LEU A CA 1
ATOM 1203 C C . LEU A 1 152 ? -11.784 5.693 7.874 1.00 94.88 152 LEU A C 1
ATOM 1205 O O . LEU A 1 152 ? -11.799 5.834 9.095 1.00 94.88 152 LEU A O 1
ATOM 1209 N N . ARG A 1 153 ? -12.827 6.030 7.105 1.00 94.44 153 ARG A N 1
ATOM 1210 C CA . ARG A 1 153 ? -14.080 6.554 7.663 1.00 94.44 153 ARG A CA 1
ATOM 1211 C C . ARG A 1 153 ? -14.727 5.549 8.613 1.00 94.44 153 ARG A C 1
ATOM 1213 O O . ARG A 1 153 ? -15.049 5.911 9.733 1.00 94.44 153 ARG A O 1
ATOM 1220 N N . SER A 1 154 ? -14.843 4.285 8.206 1.00 93.88 154 SER A N 1
ATOM 1221 C CA . SER A 1 154 ? -15.418 3.237 9.054 1.00 93.88 154 SER A CA 1
ATOM 1222 C C . SER A 1 154 ? -14.620 3.004 10.341 1.00 93.88 154 SER A C 1
ATOM 1224 O O . SER A 1 154 ? -15.219 2.694 11.367 1.00 93.88 154 SER A O 1
ATOM 1226 N N . LEU A 1 155 ? -13.290 3.121 10.300 1.00 92.19 155 LEU A N 1
ATOM 1227 C CA . LEU A 1 155 ? -12.444 3.013 11.490 1.00 92.19 155 LEU A CA 1
ATOM 1228 C C . LEU A 1 155 ? -12.614 4.227 12.410 1.00 92.19 155 LEU A C 1
ATOM 1230 O O . LEU A 1 155 ? -12.680 4.055 13.626 1.00 92.19 155 LEU A O 1
ATOM 1234 N N . LYS A 1 156 ? -12.730 5.432 11.839 1.00 91.88 156 LYS A N 1
ATOM 1235 C CA . LYS A 1 156 ? -13.021 6.661 12.584 1.00 91.88 156 LYS A CA 1
ATOM 1236 C C . LYS A 1 156 ? -14.385 6.583 13.274 1.00 91.88 156 LYS A C 1
ATOM 1238 O O . LYS A 1 156 ? -14.457 6.782 14.480 1.00 91.88 156 LYS A O 1
ATOM 1243 N N . ASP A 1 157 ? -15.432 6.205 12.542 1.00 91.69 157 ASP A N 1
ATOM 1244 C CA . ASP A 1 157 ? -16.798 6.071 13.070 1.00 91.69 157 ASP A CA 1
ATOM 1245 C C . ASP A 1 157 ? -16.886 5.015 14.190 1.00 91.69 157 ASP A C 1
ATOM 1247 O O . ASP A 1 157 ? -17.727 5.108 15.081 1.00 91.69 157 ASP A O 1
ATOM 1251 N N . ALA A 1 158 ? -15.998 4.016 14.170 1.00 91.38 158 ALA A N 1
ATOM 1252 C CA . ALA A 1 158 ? -15.892 2.985 15.199 1.00 91.38 158 ALA A CA 1
ATOM 1253 C C . ALA A 1 158 ? -14.982 3.364 16.389 1.00 91.38 158 ALA A C 1
ATOM 1255 O O . ALA A 1 158 ? -14.742 2.513 17.248 1.00 91.38 158 ALA A O 1
ATOM 1256 N N . GLY A 1 159 ? -14.423 4.582 16.426 1.00 90.94 159 GLY A N 1
ATOM 1257 C CA . GLY A 1 159 ? -13.492 5.023 17.474 1.00 90.94 159 GLY A CA 1
ATOM 1258 C C . GLY A 1 159 ? -12.163 4.256 17.482 1.00 90.94 159 GLY A C 1
ATOM 1259 O O . GLY A 1 159 ? -11.555 4.071 18.533 1.00 90.94 159 GLY A O 1
ATOM 1260 N N . ARG A 1 160 ? -11.733 3.730 16.326 1.00 87.06 160 ARG A N 1
ATOM 1261 C CA . ARG A 1 160 ? -10.496 2.937 16.169 1.00 87.06 160 ARG A CA 1
ATOM 1262 C C . ARG A 1 160 ? -9.318 3.737 15.619 1.00 87.06 160 ARG A C 1
ATOM 1264 O O . ARG A 1 160 ? -8.214 3.206 15.561 1.00 87.06 160 ARG A O 1
ATOM 1271 N N . LEU A 1 161 ? -9.547 4.979 15.203 1.00 82.62 161 LEU A N 1
ATOM 1272 C CA . LEU A 1 161 ? -8.498 5.937 14.864 1.00 82.62 161 LEU A CA 1
ATOM 1273 C C . LEU A 1 161 ? -8.527 7.073 15.891 1.00 82.62 161 LEU A C 1
ATOM 1275 O O . LEU A 1 161 ? -9.626 7.458 16.295 1.00 82.62 161 LEU A O 1
ATOM 1279 N N . PRO A 1 162 ? -7.363 7.603 16.309 1.00 73.38 162 PRO A N 1
ATOM 1280 C CA . PRO A 1 162 ? -7.323 8.775 17.173 1.00 73.38 162 PRO A CA 1
ATOM 1281 C C . PRO A 1 162 ? -8.032 9.946 16.487 1.00 73.38 162 PRO A C 1
ATOM 1283 O O . PRO A 1 162 ? -7.943 10.105 15.263 1.00 73.38 162 PRO A O 1
ATOM 1286 N N . GLU A 1 163 ? -8.748 10.757 17.268 1.00 68.56 163 GLU A N 1
ATOM 1287 C CA . GLU A 1 163 ? -9.231 12.043 16.779 1.00 68.56 163 GLU A CA 1
ATOM 1288 C C . GLU A 1 163 ? -7.997 12.876 16.428 1.00 68.56 163 GLU A C 1
ATOM 1290 O O . GLU A 1 163 ? -7.133 13.116 17.267 1.00 68.56 163 GLU A O 1
ATOM 1295 N N . GLN A 1 164 ? -7.845 13.204 15.147 1.00 58.00 164 GLN A N 1
ATOM 1296 C CA . GLN A 1 164 ? -6.843 14.174 14.734 1.00 58.00 164 GLN A CA 1
ATOM 1297 C C . GLN A 1 164 ? -7.360 15.537 15.203 1.00 58.00 164 GLN A C 1
ATOM 1299 O O . GLN A 1 164 ? -8.283 16.064 14.579 1.00 58.00 164 GLN A O 1
ATOM 1304 N N . GLU A 1 165 ? -6.851 16.016 16.340 1.00 39.12 165 GLU A N 1
ATOM 1305 C CA . GLU A 1 165 ? -7.001 17.410 16.788 1.00 39.12 165 GLU A CA 1
ATOM 1306 C C . GLU A 1 165 ? -6.268 18.377 15.850 1.00 39.12 165 GLU A C 1
ATOM 1308 O O . GLU A 1 165 ? -5.159 18.031 15.373 1.00 39.12 165 GLU A O 1
#

Secondary structure (DSSP, 8-state):
----------HHHHHHHHHHHHHHHHHHHHHHHGGG-SS-SSBSSP---HHHHHHHHHTT---TT--SS-TTHHHHHHHHHHHH-----------PBPTTEETTEE-S-TT---HHHHS---HHHHHHS-HHHHHHHHHHHHHHHHHHHHHHHHHHHTT-S----

Foldseek 3Di:
DDDPPDDDDDLLVLLLVLLLVLLVLVVVVCVPAQVPPPDHQQWPPHLAALVLVVSQVVVVHDQVQLVDPDPCVSRVVSVVVVVPDDDDDDDDDPTGGHSQADPNDRRGDSRRDGLSVSLDDDPVNVVPPDPVSVVVSNVSNVSSVVSVVVNVVVCVVVVNDDPPD